Protein AF-A0A7X5IH33-F1 (afdb_monomer_lite)

Secondary structure (DSSP, 8-state):
-PPEEEEEETTTEEEEEEEEEEP--PPP--TTSPTT--EEEEEEEETT--S--TT-EEEETTEEEEEES--PBPPGGG--SSEEEEEEEE-----EEEEEEEEEEEE-TTS-EEEEEEEEEEEEEEEEEPPP------TT------EEEEE---HHHHHH--S-------

Sequence (170 aa):
MRGERVTVLPSGETVDDVLVQPGSGVQPTDPCCPPGSPIVARAHFPKTFGGELRGMRVEVRGRLLDVVGDPVRYQAPNTPTRWDVSADLADFRMAEPFALYREAAAVDALGDPVSVREEAASGECRVQPSGSSDSEGAADSARTTSVELWARWTPELGALCGGDTRGLAF

Foldseek 3Di:
DWADWKAKPPVRDIATRKHKDAFPQDDDPQPLADPPWGQGIKIFGFPPDDDWQQQMWMQDPNDTWHFGDGWDFADPVVDPDRTGTMTGTTDRPQAAKDWDWDWDWDADPVRHTDTDTDTQDIDTWDKDFDDQPPPPDDDPDPRDGDIDINDRDDVSVVVVCPDDPPDSPD

pLDDT: mean 81.2, std 14.5, range [35.56, 94.56]

Structure (mmCIF, N/CA/C/O backbone):
data_AF-A0A7X5IH33-F1
#
_entry.id   AF-A0A7X5IH33-F1
#
loop_
_atom_site.group_PDB
_atom_site.id
_atom_site.type_symbol
_atom_site.label_atom_id
_atom_site.label_alt_id
_atom_site.label_comp_id
_atom_site.label_asym_id
_atom_site.label_entity_id
_atom_site.label_seq_id
_atom_site.pdbx_PDB_ins_code
_atom_site.Cartn_x
_atom_site.Cartn_y
_atom_site.Cartn_z
_atom_site.occupancy
_atom_site.B_iso_or_equiv
_atom_site.auth_seq_id
_atom_site.auth_comp_id
_atom_site.auth_asym_id
_atom_site.auth_atom_id
_atom_site.pdbx_PDB_model_num
ATOM 1 N N . MET A 1 1 ? -18.612 -2.088 21.146 1.00 55.91 1 MET A N 1
ATOM 2 C CA . MET A 1 1 ? -18.116 -1.869 19.772 1.00 55.91 1 MET A CA 1
ATOM 3 C C . MET A 1 1 ? -17.368 -3.131 19.382 1.00 55.91 1 MET A C 1
ATOM 5 O O . MET A 1 1 ? -16.515 -3.537 20.160 1.00 55.91 1 MET A O 1
ATOM 9 N N . ARG A 1 2 ? -17.773 -3.815 18.307 1.00 71.12 2 ARG A N 1
ATOM 10 C CA . ARG A 1 2 ? -16.978 -4.905 17.715 1.00 71.12 2 ARG A CA 1
ATOM 11 C C . ARG A 1 2 ? -16.112 -4.268 16.634 1.00 71.12 2 ARG A C 1
ATOM 13 O O . ARG A 1 2 ? -16.658 -3.467 15.877 1.00 71.12 2 ARG A O 1
ATOM 20 N N . GLY A 1 3 ? -14.815 -4.557 16.604 1.00 78.19 3 GLY A N 1
ATOM 21 C CA . GLY A 1 3 ? -13.976 -4.149 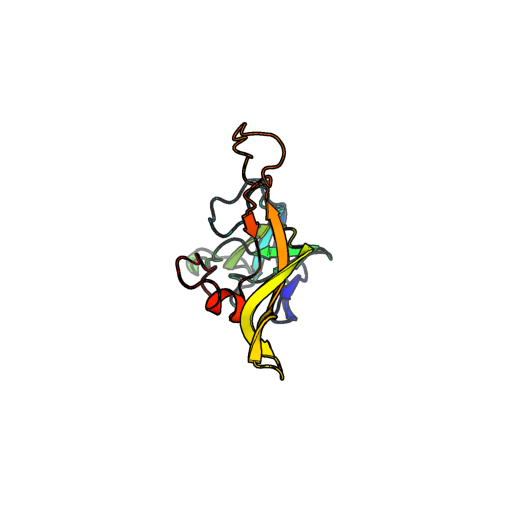15.486 1.00 78.19 3 GLY A CA 1
ATOM 22 C C . GLY A 1 3 ? -14.359 -4.878 14.197 1.00 78.19 3 GLY A C 1
ATOM 23 O O . GLY A 1 3 ? -15.113 -5.855 14.197 1.00 78.19 3 GLY A O 1
ATOM 24 N N . GLU A 1 4 ? -13.865 -4.349 13.091 1.00 89.44 4 GLU A N 1
ATOM 25 C CA . GLU A 1 4 ? -14.035 -4.877 11.747 1.00 89.44 4 GLU A CA 1
ATOM 26 C C . GLU A 1 4 ? -12.998 -5.961 11.456 1.00 89.44 4 GLU A C 1
ATOM 28 O O . GLU A 1 4 ? -11.947 -6.039 12.093 1.00 89.44 4 GLU A O 1
ATOM 33 N N . ARG A 1 5 ? -13.315 -6.805 10.477 1.00 91.38 5 ARG A N 1
ATOM 34 C CA . ARG A 1 5 ? -12.379 -7.770 9.913 1.00 91.38 5 ARG A CA 1
ATOM 35 C C . ARG A 1 5 ? -11.654 -7.116 8.747 1.00 91.38 5 ARG A C 1
ATOM 37 O O . ARG A 1 5 ? -12.316 -6.615 7.838 1.00 91.38 5 ARG A O 1
ATOM 44 N N . VAL A 1 6 ? -10.328 -7.150 8.769 1.00 92.69 6 VAL A N 1
ATOM 45 C CA . VAL A 1 6 ? -9.477 -6.615 7.699 1.00 92.69 6 VAL A CA 1
ATOM 46 C C . VAL A 1 6 ? -8.495 -7.676 7.228 1.00 92.69 6 VAL A C 1
ATOM 48 O O . VAL A 1 6 ? -8.090 -8.536 8.009 1.00 92.69 6 VAL A O 1
ATOM 51 N N . THR A 1 7 ? -8.092 -7.607 5.965 1.00 93.06 7 THR A N 1
ATOM 52 C CA . THR A 1 7 ? -7.070 -8.500 5.407 1.00 93.06 7 THR A CA 1
ATOM 53 C C . THR A 1 7 ? -5.811 -7.700 5.113 1.00 93.06 7 THR A C 1
ATOM 55 O O . THR A 1 7 ? -5.868 -6.674 4.438 1.00 93.06 7 THR A O 1
ATOM 58 N N . VAL A 1 8 ? -4.677 -8.153 5.643 1.00 91.31 8 VAL A N 1
ATOM 59 C CA . VAL A 1 8 ? -3.358 -7.553 5.433 1.00 91.31 8 VAL A CA 1
ATOM 60 C C . VAL A 1 8 ? -2.671 -8.270 4.275 1.00 91.31 8 VAL A C 1
ATOM 62 O O . VAL A 1 8 ? -2.668 -9.496 4.194 1.00 91.31 8 VAL A O 1
ATOM 65 N N . LEU A 1 9 ? -2.101 -7.507 3.350 1.00 88.88 9 LEU A N 1
ATOM 66 C CA . LEU A 1 9 ? -1.454 -7.992 2.137 1.00 88.88 9 LEU A CA 1
ATOM 67 C C . LEU A 1 9 ? -0.014 -7.462 2.049 1.00 88.88 9 LEU A C 1
ATOM 69 O O . LEU A 1 9 ? 0.219 -6.306 2.403 1.00 88.88 9 LEU A O 1
ATOM 73 N N . PRO A 1 10 ? 0.931 -8.266 1.521 1.00 82.62 10 PRO A N 1
ATOM 74 C CA . PRO A 1 10 ? 0.706 -9.528 0.812 1.00 82.62 10 PRO A CA 1
ATOM 75 C C . PRO A 1 10 ? 0.630 -10.775 1.709 1.00 82.62 10 PRO A C 1
ATOM 77 O O . PRO A 1 10 ? 0.445 -11.862 1.174 1.00 82.62 10 PRO A O 1
ATOM 80 N N . SER A 1 11 ? 0.746 -10.651 3.038 1.00 83.50 11 SER A N 1
ATOM 81 C CA . SER A 1 11 ? 0.721 -11.809 3.950 1.00 83.50 11 SER A CA 1
ATOM 82 C C . SER A 1 11 ? -0.565 -12.644 3.859 1.00 83.50 11 SER A C 1
ATOM 84 O O . SER A 1 11 ? -0.542 -13.836 4.156 1.00 83.50 11 SER A O 1
ATOM 86 N N . GLY A 1 12 ? -1.685 -12.034 3.453 1.00 87.19 12 GLY A N 1
ATOM 87 C CA . GLY A 1 12 ? -3.004 -12.667 3.415 1.00 87.19 12 GLY A CA 1
ATOM 88 C C . GLY A 1 12 ? -3.614 -12.862 4.806 1.00 87.19 12 GLY A C 1
ATOM 89 O O . GLY A 1 12 ? -4.654 -13.510 4.942 1.00 87.19 12 GLY A O 1
ATOM 90 N N . GLU A 1 13 ? -2.980 -12.317 5.849 1.00 89.62 13 GLU A N 1
ATOM 91 C CA . GLU A 1 13 ? -3.431 -12.465 7.227 1.00 89.62 13 GLU A CA 1
ATOM 92 C C . GLU A 1 13 ? -4.733 -11.692 7.434 1.00 89.62 13 GLU A C 1
ATOM 94 O O . GLU A 1 13 ? -4.820 -10.490 7.185 1.00 89.62 13 GLU A O 1
ATOM 99 N N . THR A 1 14 ? -5.763 -12.389 7.904 1.00 91.44 14 THR A N 1
ATOM 100 C CA . THR A 1 14 ? -7.028 -11.756 8.271 1.00 91.44 14 THR A CA 1
ATOM 101 C C . THR A 1 14 ? -7.016 -11.439 9.757 1.00 91.44 14 THR A C 1
ATOM 103 O O . THR A 1 14 ? -6.935 -12.345 10.586 1.00 91.44 14 THR A O 1
ATOM 106 N N . VAL A 1 15 ? -7.124 -10.156 10.088 1.00 91.25 15 VAL A N 1
ATOM 107 C CA . VAL A 1 15 ? -7.130 -9.654 11.460 1.00 91.25 15 VAL A CA 1
ATOM 108 C C . VAL A 1 15 ? -8.552 -9.252 11.834 1.00 91.25 15 VAL A C 1
ATOM 110 O O . VAL A 1 15 ? -9.171 -8.398 11.196 1.00 91.25 15 VAL A O 1
ATOM 113 N N . ASP A 1 16 ? -9.077 -9.894 12.873 1.00 91.31 16 ASP A N 1
ATOM 114 C CA . ASP A 1 16 ? -10.361 -9.552 13.479 1.00 91.31 16 ASP A CA 1
ATOM 115 C C . ASP A 1 16 ? -10.205 -8.437 14.527 1.00 91.31 16 ASP A C 1
ATOM 117 O O . ASP A 1 16 ? -9.122 -8.197 15.057 1.00 91.31 16 ASP A O 1
ATOM 121 N N . ASP A 1 17 ? -11.321 -7.787 14.868 1.00 90.81 17 ASP A N 1
ATOM 122 C CA . ASP A 1 17 ? -11.393 -6.736 15.890 1.00 90.81 17 ASP A CA 1
ATOM 123 C C . ASP A 1 17 ? -10.505 -5.514 15.585 1.00 90.81 17 ASP A C 1
ATOM 125 O O . ASP A 1 17 ? -9.914 -4.945 16.491 1.00 90.81 17 ASP A O 1
ATOM 129 N N . VAL A 1 18 ? -10.419 -5.064 14.329 1.00 91.69 18 VAL A N 1
ATOM 130 C CA . VAL A 1 18 ? -9.721 -3.818 13.958 1.00 91.69 18 VAL A CA 1
ATOM 131 C C . VAL A 1 18 ? -10.676 -2.631 14.028 1.00 91.69 18 VAL A C 1
ATOM 133 O O . VAL A 1 18 ? -11.737 -2.628 13.406 1.00 91.69 18 VAL A O 1
ATOM 136 N N . LEU A 1 19 ? -10.320 -1.587 14.775 1.00 91.56 19 LEU A N 1
ATOM 137 C CA . LEU A 1 19 ? -11.127 -0.368 14.818 1.00 91.56 19 LEU A CA 1
ATOM 138 C C . LEU A 1 19 ? -10.724 0.552 13.664 1.00 91.56 19 LEU A C 1
ATOM 140 O O . LEU A 1 19 ? -9.616 1.084 13.647 1.00 91.56 19 LEU A O 1
ATOM 144 N N . VAL A 1 20 ? -11.638 0.763 12.719 1.00 92.44 20 VAL A N 1
ATOM 145 C CA . VAL A 1 20 ? -11.418 1.652 11.575 1.00 92.44 20 VAL A CA 1
ATOM 146 C C . VAL A 1 20 ? -12.086 2.997 11.833 1.00 92.44 20 VAL A C 1
ATOM 148 O O . VAL A 1 20 ? -13.310 3.107 11.921 1.00 92.44 20 VAL A O 1
ATOM 151 N N . GLN A 1 21 ? -11.269 4.038 11.919 1.00 92.12 21 GLN A N 1
ATOM 152 C CA . GLN A 1 21 ? -11.712 5.421 11.972 1.00 92.12 21 GLN A CA 1
ATOM 153 C C . GLN A 1 21 ? -11.660 6.037 10.562 1.00 92.12 21 GLN A C 1
ATOM 155 O O . GLN A 1 21 ? -10.688 5.813 9.835 1.00 92.12 21 GLN A O 1
ATOM 160 N N . PRO A 1 22 ? -12.655 6.851 10.161 1.00 91.00 22 PRO A N 1
ATOM 161 C CA . PRO A 1 22 ? -12.524 7.703 8.983 1.00 91.00 22 PRO A CA 1
ATOM 162 C C . PRO A 1 22 ? -11.272 8.584 9.069 1.00 91.00 22 PRO A C 1
ATOM 164 O O . PRO A 1 22 ? -10.946 9.121 10.132 1.00 91.00 22 PRO A O 1
ATOM 167 N N . GLY A 1 23 ? -10.564 8.710 7.949 1.00 86.50 23 GLY A N 1
ATOM 168 C CA . GLY A 1 23 ? -9.343 9.500 7.862 1.00 86.50 23 GLY A CA 1
ATOM 169 C C . GLY A 1 23 ? -9.626 10.995 7.930 1.00 86.50 23 GLY A C 1
ATOM 170 O O . GLY A 1 23 ? -10.752 11.453 7.738 1.00 86.50 23 GLY A O 1
ATOM 171 N N . SER A 1 24 ? -8.579 11.767 8.197 1.00 86.19 24 SER A N 1
ATOM 172 C CA . SER A 1 24 ? -8.650 13.228 8.269 1.00 86.19 24 SER A CA 1
ATOM 173 C C . SER A 1 24 ? -8.758 13.902 6.897 1.00 86.19 24 SER A C 1
ATOM 175 O O . SER A 1 24 ? -9.030 15.098 6.837 1.00 86.19 24 SER A O 1
ATOM 177 N N . GLY A 1 25 ? -8.507 13.175 5.800 1.00 88.81 25 GLY A N 1
ATOM 178 C CA . GLY A 1 25 ? -8.392 13.744 4.455 1.00 88.81 25 GLY A CA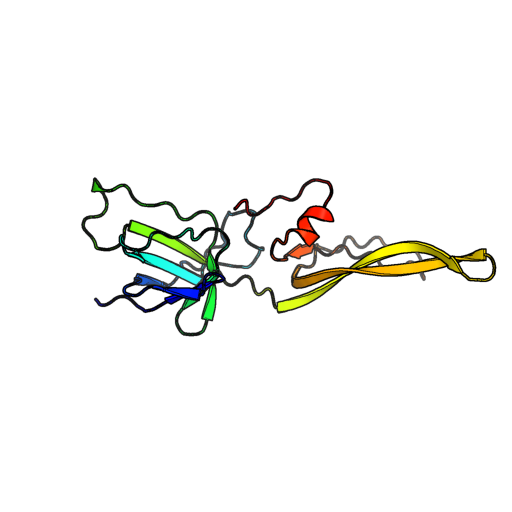 1
ATOM 179 C C . GLY A 1 25 ? -7.129 14.590 4.252 1.00 88.81 25 GLY A C 1
ATOM 180 O O . GLY A 1 25 ? -6.983 15.232 3.215 1.00 88.81 25 GLY A O 1
ATOM 181 N N . VAL A 1 26 ? -6.217 14.605 5.228 1.00 90.75 26 VAL A N 1
ATOM 182 C CA . VAL A 1 26 ? -4.971 15.380 5.186 1.00 90.75 26 VAL A CA 1
ATOM 183 C C . VAL A 1 26 ? -3.927 14.639 4.355 1.00 90.75 26 VAL A C 1
ATOM 185 O O . VAL A 1 26 ? -3.819 13.415 4.431 1.00 90.75 26 VAL A O 1
ATOM 188 N N . GLN A 1 27 ? -3.150 15.386 3.570 1.00 89.69 27 GLN A N 1
ATOM 189 C CA . GLN A 1 27 ? -2.005 14.853 2.835 1.00 89.69 27 GLN A CA 1
ATOM 190 C C . GLN A 1 27 ? -0.908 14.403 3.818 1.00 89.69 27 GLN A C 1
ATOM 192 O O . GLN A 1 27 ? -0.464 15.221 4.630 1.00 89.69 27 GLN A O 1
ATOM 197 N N . PRO A 1 28 ? -0.437 13.145 3.742 1.00 86.50 28 PRO A N 1
ATOM 198 C CA . PRO A 1 28 ? 0.725 12.705 4.499 1.00 86.50 28 PRO A CA 1
ATOM 199 C C . PRO A 1 28 ? 1.969 13.535 4.199 1.00 86.50 28 PRO A C 1
ATOM 201 O O . PRO A 1 28 ? 2.229 13.886 3.049 1.00 86.50 28 PRO A O 1
ATOM 204 N N . THR A 1 29 ? 2.772 13.774 5.233 1.00 85.62 29 THR A N 1
ATOM 205 C CA . THR A 1 29 ? 4.129 14.329 5.106 1.00 85.62 29 THR A CA 1
ATOM 206 C C . THR A 1 29 ? 5.176 13.255 4.813 1.00 85.62 29 THR A C 1
ATOM 208 O O . THR A 1 29 ? 6.358 13.568 4.707 1.00 85.62 29 THR A O 1
ATOM 211 N N . ASP A 1 30 ? 4.761 11.989 4.745 1.00 83.62 30 ASP A N 1
ATOM 212 C CA . ASP A 1 30 ? 5.651 10.872 4.466 1.00 83.62 30 ASP A CA 1
ATOM 213 C C . ASP A 1 30 ? 6.174 10.958 3.020 1.00 8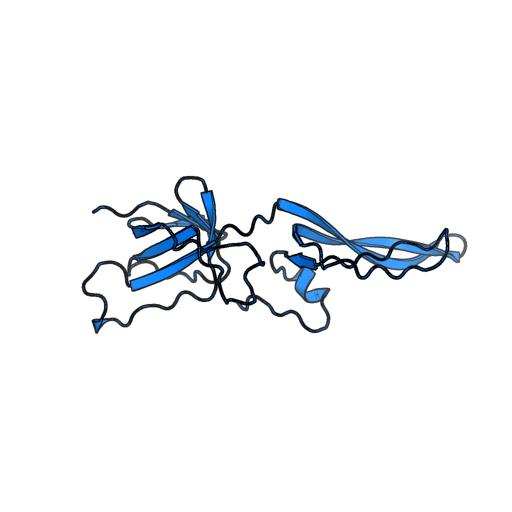3.62 30 ASP A C 1
ATOM 215 O O . ASP A 1 30 ? 5.360 10.982 2.092 1.00 83.62 30 ASP A O 1
ATOM 219 N N . PRO A 1 31 ? 7.502 10.991 2.799 1.00 81.56 31 PRO A N 1
ATOM 220 C CA . PRO A 1 31 ? 8.080 11.079 1.459 1.00 81.56 31 PRO A CA 1
ATOM 221 C C . PRO A 1 31 ? 7.836 9.828 0.609 1.00 81.56 31 PRO A C 1
ATOM 223 O O . PRO A 1 31 ? 8.036 9.872 -0.598 1.00 81.56 31 PRO A O 1
ATOM 226 N N . CYS A 1 32 ? 7.419 8.718 1.213 1.00 80.88 32 CYS A N 1
ATOM 227 C CA . CYS A 1 32 ? 7.046 7.495 0.519 1.00 80.88 32 CYS A CA 1
ATOM 228 C C . CYS A 1 32 ? 5.566 7.472 0.108 1.00 80.88 32 CYS A C 1
ATOM 230 O O . CYS A 1 32 ? 5.109 6.500 -0.494 1.00 80.88 32 CYS A O 1
ATOM 232 N N . CYS A 1 33 ? 4.803 8.513 0.447 1.00 86.19 33 CYS A N 1
ATOM 233 C CA . CYS A 1 33 ? 3.424 8.667 0.020 1.00 86.19 33 CYS A CA 1
ATOM 234 C C . CYS A 1 33 ? 3.363 9.495 -1.272 1.00 86.19 33 CYS A C 1
ATOM 236 O O . CYS A 1 33 ? 3.777 10.658 -1.258 1.00 86.19 33 CYS A O 1
ATOM 238 N N . PRO A 1 34 ? 2.757 8.975 -2.356 1.00 86.75 34 PRO A N 1
ATOM 239 C CA . PRO A 1 34 ? 2.555 9.751 -3.568 1.00 86.75 34 PRO A CA 1
ATOM 240 C C . PRO A 1 34 ? 1.742 11.026 -3.280 1.00 86.75 34 PRO A C 1
ATOM 242 O O . PRO A 1 34 ? 0.738 10.962 -2.549 1.00 86.75 34 PRO A O 1
ATOM 245 N N . PRO A 1 35 ? 2.106 12.177 -3.866 1.00 84.88 35 PRO A N 1
ATOM 246 C CA . PRO A 1 35 ? 1.351 13.416 -3.733 1.00 84.88 35 PRO A CA 1
ATOM 247 C C . PRO A 1 35 ? -0.100 13.259 -4.189 1.00 84.88 35 PRO A C 1
ATOM 249 O O . PRO A 1 35 ? -0.396 12.581 -5.174 1.00 84.88 35 PRO A O 1
ATOM 252 N N . GLY A 1 36 ? -1.023 13.918 -3.488 1.00 87.00 36 GLY A N 1
ATOM 253 C CA . GLY A 1 36 ? -2.453 13.803 -3.774 1.00 87.00 36 GLY A CA 1
ATOM 254 C C . GLY A 1 36 ? -3.028 12.447 -3.360 1.00 87.00 36 GLY A C 1
ATOM 255 O O . GLY A 1 36 ? -3.938 11.950 -4.023 1.00 87.00 36 GLY A O 1
ATOM 256 N N . SER A 1 37 ? -2.480 11.839 -2.305 1.00 90.69 37 SER A N 1
ATOM 257 C CA . SER A 1 37 ? -2.977 10.592 -1.702 1.00 90.69 37 SER A CA 1
ATOM 258 C C . SER A 1 37 ? -3.273 10.848 -0.223 1.00 90.69 37 SER A C 1
ATOM 260 O O . SER A 1 37 ? -2.461 10.521 0.642 1.00 90.69 37 SER A O 1
ATOM 262 N N . PRO A 1 38 ? -4.395 11.518 0.092 1.00 92.81 38 PRO A N 1
ATOM 263 C CA . PRO A 1 38 ? -4.724 11.880 1.463 1.00 92.81 38 PRO A CA 1
ATOM 264 C C . PRO A 1 38 ? -5.020 10.649 2.326 1.00 92.81 38 PRO A C 1
ATOM 266 O O . PRO A 1 38 ? -5.423 9.599 1.822 1.00 92.81 38 PRO A O 1
ATOM 269 N N . ILE A 1 39 ? -4.894 10.806 3.645 1.00 93.44 39 ILE A N 1
ATOM 270 C CA . ILE A 1 39 ? -5.282 9.776 4.615 1.00 93.44 39 ILE A CA 1
ATOM 271 C C . ILE A 1 39 ? -6.804 9.619 4.581 1.00 93.44 39 ILE A C 1
ATOM 273 O O . ILE A 1 39 ? -7.546 10.506 5.014 1.00 93.44 39 ILE A O 1
ATOM 277 N N . VAL A 1 40 ? -7.275 8.478 4.080 1.00 94.56 40 VAL A N 1
ATOM 278 C CA . VAL A 1 40 ? -8.705 8.164 3.931 1.00 94.56 40 VAL A CA 1
ATOM 279 C C . VAL A 1 40 ? -9.264 7.375 5.112 1.00 94.56 40 VAL A C 1
ATOM 281 O O . VAL A 1 40 ? -10.470 7.422 5.361 1.00 94.56 40 VAL A O 1
ATOM 284 N N . ALA A 1 41 ? -8.407 6.675 5.856 1.00 93.69 41 ALA A N 1
ATOM 285 C CA . ALA A 1 41 ? -8.776 5.937 7.058 1.00 93.69 41 ALA A CA 1
ATOM 286 C C . ALA A 1 41 ? -7.596 5.844 8.032 1.00 93.69 41 ALA A C 1
ATOM 288 O O . ALA A 1 41 ? -6.441 5.970 7.639 1.00 93.69 41 ALA A O 1
ATOM 289 N N . ARG A 1 42 ? -7.898 5.590 9.302 1.00 93.38 42 ARG A N 1
ATOM 290 C CA . ARG A 1 42 ? -6.925 5.182 10.316 1.00 93.38 42 ARG A CA 1
ATOM 291 C C . ARG A 1 42 ? -7.397 3.874 10.928 1.00 93.38 42 ARG A C 1
ATOM 293 O O . ARG A 1 42 ? -8.512 3.802 11.441 1.00 93.38 42 ARG A O 1
ATOM 300 N N . ALA A 1 43 ? -6.570 2.841 10.847 1.00 92.88 43 ALA A N 1
ATOM 301 C CA . ALA A 1 43 ? -6.860 1.535 11.419 1.00 92.88 43 ALA A CA 1
ATOM 302 C C . ALA A 1 43 ? -6.116 1.365 12.744 1.00 92.88 43 ALA A C 1
ATOM 304 O O . ALA A 1 43 ? -4.926 1.658 12.842 1.00 92.88 43 ALA A O 1
ATOM 305 N N . HIS A 1 44 ? -6.819 0.870 13.756 1.00 92.06 44 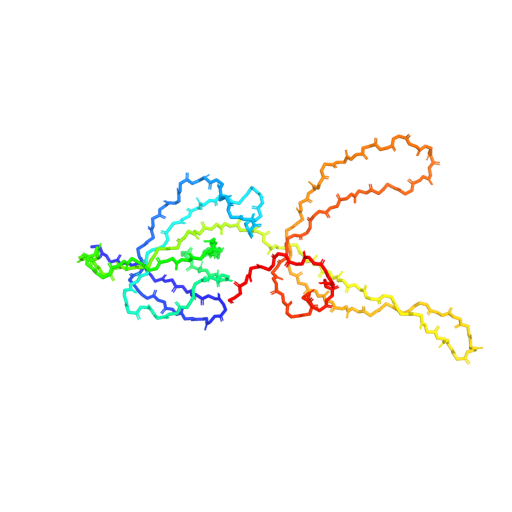HIS A N 1
ATOM 306 C CA . HIS A 1 44 ? -6.240 0.488 15.033 1.00 92.06 44 HIS A CA 1
ATOM 307 C C . HIS A 1 44 ? -6.285 -1.033 15.168 1.00 92.06 44 HIS A C 1
ATOM 309 O O . HIS A 1 44 ? -7.368 -1.617 15.246 1.00 92.06 44 HIS A O 1
ATOM 315 N N . PHE A 1 45 ? -5.115 -1.668 15.177 1.00 92.00 45 PHE A N 1
ATOM 316 C CA . PHE A 1 45 ? -4.976 -3.121 15.253 1.00 92.00 45 PHE A CA 1
ATOM 317 C C . PHE A 1 45 ? -4.932 -3.597 16.712 1.00 92.00 45 PHE A C 1
ATOM 319 O O . PHE A 1 45 ? -4.480 -2.857 17.598 1.00 92.00 45 PHE A O 1
ATOM 326 N N . PRO A 1 46 ? -5.468 -4.798 16.997 1.00 90.88 46 PRO A N 1
ATOM 327 C CA . PRO A 1 46 ? -5.500 -5.349 18.344 1.00 90.88 46 PRO A CA 1
ATOM 328 C C . PRO A 1 46 ? -4.095 -5.731 18.818 1.00 90.88 46 PRO A C 1
ATOM 330 O O . PRO A 1 46 ? -3.245 -6.120 18.023 1.00 90.88 46 PRO A O 1
ATOM 333 N N . LYS A 1 47 ? -3.892 -5.746 20.138 1.00 88.25 47 LYS A N 1
ATOM 334 C CA . LYS A 1 47 ? -2.628 -6.155 20.790 1.00 88.25 47 LYS A CA 1
ATOM 335 C C . LYS A 1 47 ? -2.125 -7.541 20.403 1.00 88.25 47 LYS A C 1
ATOM 337 O O . LYS A 1 47 ? -0.941 -7.832 20.523 1.00 88.25 47 LYS A O 1
ATOM 342 N N . THR A 1 48 ? -3.037 -8.416 19.990 1.00 85.88 48 THR A N 1
ATOM 343 C CA . THR A 1 48 ? -2.726 -9.776 19.544 1.00 85.88 48 THR A CA 1
ATOM 344 C C . THR A 1 48 ? -2.086 -9.812 18.163 1.00 85.88 48 THR A C 1
ATOM 346 O O . THR A 1 48 ? -1.482 -10.822 17.815 1.00 85.88 48 THR A O 1
ATOM 349 N N . PHE A 1 49 ? -2.218 -8.745 17.371 1.00 85.88 49 PHE A N 1
ATOM 350 C CA . PHE A 1 49 ? -1.581 -8.654 16.069 1.00 85.88 49 PHE A CA 1
ATOM 351 C C . PHE A 1 49 ? -0.078 -8.433 16.256 1.00 85.88 49 PHE A C 1
ATOM 353 O O . PHE A 1 49 ? 0.341 -7.460 16.885 1.00 85.88 49 PHE A O 1
ATOM 360 N N . GLY A 1 50 ? 0.729 -9.360 15.740 1.00 81.25 50 GLY A N 1
ATOM 361 C CA . GLY A 1 50 ? 2.189 -9.366 15.867 1.00 81.25 50 GLY A CA 1
ATOM 362 C C . GLY A 1 50 ? 2.943 -8.901 14.619 1.00 81.25 50 GLY A C 1
ATOM 363 O O . GLY A 1 50 ? 4.150 -8.704 14.706 1.00 81.25 50 GLY A O 1
ATOM 364 N N . GLY A 1 51 ? 2.256 -8.737 13.485 1.00 81.25 51 GLY A N 1
ATOM 365 C CA . GLY A 1 51 ? 2.886 -8.460 12.196 1.00 81.25 51 GLY A CA 1
ATOM 366 C C . GLY A 1 51 ? 3.404 -7.030 12.027 1.00 81.25 51 GLY A C 1
ATOM 367 O O . GLY A 1 51 ? 3.035 -6.112 12.765 1.00 81.25 51 GLY A O 1
ATOM 368 N N . GLU A 1 52 ? 4.247 -6.851 11.012 1.00 84.75 52 GLU A N 1
ATOM 369 C CA . GLU A 1 52 ? 4.675 -5.546 10.510 1.00 84.75 52 GLU A CA 1
ATOM 370 C C . GLU A 1 52 ? 3.627 -4.998 9.537 1.00 84.75 52 GLU A C 1
ATOM 372 O O . GLU A 1 52 ? 3.053 -5.735 8.736 1.00 84.75 52 GLU A O 1
ATOM 377 N N . LEU A 1 53 ? 3.354 -3.696 9.622 1.00 87.44 53 LEU A N 1
ATOM 378 C CA . LEU A 1 53 ? 2.381 -3.020 8.756 1.00 87.44 53 LEU A CA 1
ATOM 379 C C . LEU A 1 53 ? 3.049 -2.097 7.738 1.00 87.44 53 LEU A C 1
ATOM 381 O O . LEU A 1 53 ? 2.408 -1.693 6.770 1.00 87.44 53 LEU A O 1
ATOM 385 N N . ARG A 1 54 ? 4.322 -1.751 7.940 1.00 85.25 54 ARG A N 1
ATOM 386 C CA . ARG A 1 54 ? 5.054 -0.865 7.041 1.00 85.25 54 ARG A CA 1
ATOM 387 C C . ARG A 1 54 ? 5.129 -1.480 5.643 1.00 85.25 54 ARG A C 1
ATOM 389 O O . ARG A 1 54 ? 5.461 -2.649 5.483 1.00 85.25 54 ARG A O 1
ATOM 396 N N . GLY A 1 55 ? 4.765 -0.696 4.628 1.00 82.25 55 GLY A N 1
ATOM 397 C CA . GLY A 1 55 ? 4.741 -1.146 3.231 1.00 82.25 55 GLY A CA 1
ATOM 398 C C . GLY A 1 55 ? 3.621 -2.139 2.881 1.00 82.25 55 GLY A C 1
ATOM 399 O O . GLY A 1 55 ? 3.525 -2.553 1.723 1.00 82.25 55 GLY A O 1
ATOM 400 N N . MET A 1 56 ? 2.762 -2.499 3.839 1.00 88.31 56 MET A N 1
ATOM 401 C CA . MET A 1 56 ? 1.647 -3.421 3.625 1.00 88.31 56 MET A CA 1
ATOM 402 C C . MET A 1 56 ? 0.418 -2.710 3.057 1.00 88.31 56 MET A C 1
ATOM 404 O O . MET A 1 56 ? 0.269 -1.486 3.119 1.00 88.31 56 MET A O 1
ATOM 408 N N . ARG A 1 57 ? -0.504 -3.516 2.532 1.00 91.25 57 ARG A N 1
ATOM 409 C CA . ARG A 1 57 ? -1.850 -3.089 2.148 1.00 91.25 57 ARG A CA 1
ATOM 410 C C . ARG A 1 57 ? -2.874 -3.671 3.105 1.00 91.25 57 ARG A C 1
ATOM 412 O O . ARG A 1 57 ? -2.724 -4.799 3.563 1.00 91.25 57 ARG A O 1
ATOM 419 N N . VAL A 1 58 ? -3.930 -2.920 3.369 1.00 93.06 58 VAL A N 1
ATOM 420 C CA . VAL A 1 58 ? -5.043 -3.346 4.212 1.00 93.06 58 VAL A CA 1
ATOM 421 C C . VAL A 1 58 ? -6.323 -3.245 3.403 1.00 93.06 58 VAL A C 1
ATOM 423 O O . VAL A 1 58 ? -6.698 -2.168 2.939 1.00 93.06 58 VAL A O 1
ATOM 426 N N . GLU A 1 59 ? -7.002 -4.371 3.232 1.00 93.88 59 GLU A N 1
ATOM 427 C CA . GLU A 1 59 ? -8.333 -4.401 2.648 1.00 93.88 59 GLU A CA 1
ATOM 428 C C . GLU A 1 59 ? -9.374 -4.094 3.727 1.00 93.88 59 GLU A C 1
ATOM 430 O O . GLU A 1 59 ? -9.578 -4.860 4.673 1.00 93.88 59 GLU A O 1
ATOM 435 N N . VAL A 1 60 ? -10.041 -2.951 3.576 1.00 91.75 60 VAL A N 1
ATOM 436 C CA . VAL A 1 60 ? -11.083 -2.469 4.482 1.00 91.75 60 VAL A CA 1
ATOM 437 C C . VAL A 1 60 ? -12.371 -2.303 3.690 1.00 91.75 60 VAL A C 1
ATOM 439 O O . VAL A 1 60 ? -12.456 -1.457 2.800 1.00 91.75 60 VAL A O 1
ATOM 442 N N . ARG A 1 61 ? -13.400 -3.095 4.017 1.00 88.88 61 ARG A N 1
ATOM 443 C CA . ARG A 1 61 ? -14.728 -3.033 3.369 1.00 88.88 61 ARG A CA 1
ATOM 444 C C . ARG A 1 61 ? -14.655 -3.149 1.831 1.00 88.88 61 ARG A C 1
ATOM 446 O O . ARG A 1 61 ? -15.340 -2.412 1.124 1.00 88.88 61 ARG A O 1
ATOM 453 N N . GLY A 1 62 ? -13.796 -4.035 1.321 1.00 88.25 62 GLY A N 1
ATOM 454 C CA . GLY A 1 62 ? -13.584 -4.247 -0.118 1.00 88.25 62 GLY A CA 1
ATOM 455 C C . GLY A 1 62 ? -12.733 -3.176 -0.811 1.00 88.25 62 GLY A C 1
ATOM 456 O O . GLY A 1 62 ? -12.630 -3.173 -2.034 1.00 88.25 62 GLY A O 1
ATOM 457 N N . ARG A 1 63 ? -12.146 -2.234 -0.059 1.00 90.69 63 ARG A N 1
ATOM 458 C CA . ARG A 1 63 ? -11.209 -1.233 -0.582 1.00 90.69 63 ARG A CA 1
ATOM 459 C C . ARG A 1 63 ? -9.799 -1.579 -0.143 1.00 90.69 63 ARG A C 1
ATOM 461 O O . ARG A 1 63 ? -9.536 -1.668 1.054 1.00 90.69 63 ARG A O 1
ATOM 468 N N . LEU A 1 64 ? -8.902 -1.717 -1.109 1.00 92.12 64 LEU A N 1
ATOM 469 C CA . LEU A 1 64 ? -7.486 -1.934 -0.858 1.00 92.12 64 LEU A CA 1
ATOM 470 C C . LEU A 1 64 ? -6.807 -0.591 -0.580 1.00 92.12 64 LEU A C 1
ATOM 472 O O . LEU A 1 64 ? -6.820 0.289 -1.437 1.00 92.12 64 LEU A O 1
ATOM 476 N N . LEU A 1 65 ? -6.266 -0.427 0.624 1.00 93.62 65 LEU A N 1
ATOM 477 C CA . LEU A 1 65 ? -5.618 0.803 1.070 1.00 93.62 65 LEU A CA 1
ATOM 478 C C . LEU A 1 65 ? -4.171 0.545 1.474 1.00 93.62 65 LEU A C 1
ATOM 480 O O . LEU A 1 65 ? -3.817 -0.551 1.899 1.00 93.62 65 LEU A O 1
ATOM 484 N N . ASP A 1 66 ? -3.358 1.583 1.378 1.00 93.06 66 ASP A N 1
ATOM 485 C CA . ASP A 1 66 ? -1.936 1.566 1.667 1.00 93.06 66 ASP A CA 1
ATOM 486 C C . ASP A 1 66 ? -1.613 2.091 3.041 1.00 93.06 66 ASP A C 1
ATOM 488 O O . ASP A 1 66 ? -2.055 3.181 3.405 1.00 93.06 66 ASP A O 1
ATOM 492 N N . VAL A 1 67 ? -0.799 1.335 3.775 1.00 92.25 67 VAL A N 1
ATOM 493 C CA . VAL A 1 67 ? -0.233 1.813 5.029 1.00 92.25 67 VAL A CA 1
ATOM 494 C C . VAL A 1 67 ? 0.779 2.909 4.729 1.00 92.25 67 VAL A C 1
ATOM 496 O O . VAL A 1 67 ? 1.755 2.712 4.005 1.00 92.25 67 VAL A O 1
ATOM 499 N N . VAL A 1 68 ? 0.534 4.075 5.313 1.00 90.88 68 VAL A N 1
ATOM 500 C CA . VAL A 1 68 ? 1.402 5.240 5.224 1.00 90.88 68 VAL A CA 1
ATOM 501 C C . VAL A 1 68 ? 2.388 5.220 6.386 1.00 90.88 68 VAL A C 1
ATOM 503 O O . VAL A 1 68 ? 1.990 5.176 7.552 1.00 90.88 68 VAL A O 1
ATOM 506 N N . GLY A 1 69 ? 3.674 5.305 6.051 1.00 85.56 69 GLY A N 1
ATOM 507 C CA . GLY A 1 69 ? 4.770 5.374 7.010 1.00 85.56 69 GLY A CA 1
ATOM 508 C C . GLY A 1 69 ? 4.986 4.101 7.807 1.00 85.56 69 GLY A C 1
ATOM 509 O O . GLY A 1 69 ? 4.780 2.997 7.304 1.00 85.56 69 GLY A O 1
ATOM 510 N N . ASP A 1 70 ? 5.468 4.274 9.036 1.00 85.06 70 ASP A N 1
ATOM 511 C CA . ASP A 1 70 ? 5.830 3.187 9.941 1.00 85.06 70 ASP A CA 1
ATOM 512 C C . ASP A 1 70 ? 4.909 3.186 11.176 1.00 85.06 70 ASP A C 1
ATOM 514 O O . ASP A 1 70 ? 5.052 4.044 12.055 1.00 85.06 70 ASP A O 1
ATOM 518 N N . PRO A 1 71 ? 3.903 2.291 11.235 1.00 84.00 71 PRO A N 1
ATOM 519 C CA . PRO A 1 71 ? 2.976 2.220 12.360 1.00 84.00 71 PRO A CA 1
ATOM 520 C C . PRO A 1 71 ? 3.672 1.881 13.679 1.00 84.00 71 PRO A C 1
ATOM 522 O O . PRO A 1 71 ? 4.136 0.765 13.904 1.00 84.00 71 PRO A O 1
ATOM 525 N N . VAL A 1 72 ? 3.675 2.840 14.604 1.00 79.75 72 VAL A N 1
ATOM 526 C CA . VAL A 1 72 ? 4.296 2.673 15.922 1.00 79.75 72 VAL A CA 1
ATOM 527 C C . VAL A 1 72 ? 3.295 2.100 16.923 1.00 79.75 72 VAL A C 1
ATOM 529 O O . VAL A 1 72 ? 2.154 2.559 17.030 1.00 79.75 72 VAL A O 1
ATOM 532 N N . ARG A 1 73 ? 3.744 1.117 17.712 1.00 84.00 73 ARG A N 1
ATOM 533 C CA . ARG A 1 73 ? 2.980 0.603 18.853 1.00 84.00 73 ARG A CA 1
ATOM 534 C C . ARG A 1 73 ? 2.958 1.613 19.996 1.00 84.00 73 ARG A C 1
ATOM 536 O O . ARG A 1 73 ? 3.994 2.130 20.416 1.00 84.00 73 ARG A O 1
ATOM 543 N N . TYR A 1 74 ? 1.785 1.842 20.565 1.00 82.31 74 TYR A N 1
ATOM 544 C CA . TYR A 1 74 ? 1.634 2.586 21.803 1.00 82.31 74 TYR A CA 1
ATOM 545 C C . TYR A 1 74 ? 2.306 1.851 22.966 1.00 82.31 74 TYR A C 1
ATOM 547 O O . TYR A 1 74 ? 2.301 0.624 23.061 1.00 82.31 74 TYR A O 1
ATOM 555 N N . GLN A 1 75 ? 2.848 2.623 23.907 1.00 77.81 75 GLN A N 1
ATOM 556 C CA . GLN A 1 75 ? 3.421 2.067 25.128 1.00 77.81 75 GLN A CA 1
ATOM 557 C C . GLN A 1 75 ? 2.345 1.343 25.949 1.00 77.81 75 GLN A C 1
ATOM 559 O O . GLN A 1 75 ? 1.242 1.862 26.137 1.00 77.81 75 GLN A O 1
ATOM 564 N N . ALA A 1 76 ? 2.694 0.178 26.500 1.00 73.25 76 ALA A N 1
ATOM 565 C CA . ALA A 1 76 ? 1.810 -0.656 27.318 1.00 73.25 76 ALA A CA 1
ATOM 566 C C . ALA A 1 76 ? 0.966 0.113 28.367 1.00 73.25 76 ALA A C 1
ATOM 568 O O . ALA A 1 76 ? -0.249 -0.094 28.382 1.00 73.25 76 ALA A O 1
ATOM 569 N N . PRO A 1 77 ? 1.520 1.033 29.190 1.00 78.31 77 PRO A N 1
ATOM 570 C CA . PRO A 1 77 ? 0.725 1.779 30.176 1.00 78.31 77 PRO A CA 1
ATOM 571 C C . PRO A 1 77 ? -0.334 2.714 29.567 1.00 78.31 77 PRO A C 1
ATOM 573 O O . PRO A 1 77 ? -1.312 3.035 30.236 1.00 78.31 77 PRO A O 1
ATOM 576 N N . ASN A 1 78 ? -0.187 3.117 28.301 1.00 75.38 78 ASN A N 1
ATOM 577 C CA . ASN A 1 78 ? -1.084 4.060 27.624 1.00 75.38 78 ASN A CA 1
ATOM 578 C C . ASN A 1 78 ? -2.212 3.369 26.843 1.00 75.38 78 ASN A C 1
ATOM 580 O O . ASN A 1 78 ? -2.977 4.036 26.149 1.00 75.38 78 ASN A O 1
ATOM 584 N N . THR A 1 79 ? -2.338 2.042 26.946 1.00 76.19 79 THR A N 1
ATOM 585 C CA . THR A 1 79 ? -3.338 1.262 26.201 1.00 76.19 79 THR A CA 1
ATOM 586 C C . THR A 1 79 ? -4.279 0.515 27.150 1.00 76.19 79 THR A C 1
ATOM 588 O O . THR A 1 79 ? -4.234 -0.708 27.242 1.00 76.19 79 THR A O 1
ATOM 591 N N . PRO A 1 80 ? -5.187 1.193 27.874 1.00 72.38 80 PRO A N 1
ATOM 592 C CA . PRO A 1 80 ? -6.209 0.490 28.657 1.00 72.38 80 PRO A CA 1
ATOM 593 C C . PRO A 1 80 ? -7.217 -0.265 27.764 1.00 72.38 80 PRO A C 1
ATOM 595 O O . PRO A 1 80 ? -8.007 -1.070 28.253 1.00 72.38 80 PRO A O 1
ATOM 598 N N . THR A 1 81 ? -7.204 -0.014 26.451 1.00 79.62 81 THR A N 1
ATOM 599 C CA . THR A 1 81 ? -8.084 -0.627 25.450 1.00 79.62 81 THR A CA 1
ATOM 600 C C . THR A 1 81 ? -7.451 -1.870 24.798 1.00 79.62 81 THR A C 1
ATOM 602 O O . THR A 1 81 ? -6.340 -2.289 25.134 1.00 79.62 81 THR A O 1
ATOM 605 N N . ARG A 1 82 ? -8.192 -2.514 23.882 1.00 85.06 82 ARG A N 1
ATOM 606 C CA . ARG A 1 82 ? -7.777 -3.745 23.176 1.00 85.06 82 ARG A CA 1
ATOM 607 C C . ARG A 1 82 ? -6.761 -3.504 22.050 1.00 85.06 82 ARG A C 1
ATOM 609 O O . ARG A 1 82 ? -6.147 -4.461 21.589 1.00 85.06 82 ARG A O 1
ATOM 616 N N . TRP A 1 83 ? -6.581 -2.250 21.642 1.00 89.38 83 TRP A N 1
ATOM 617 C CA . TRP A 1 83 ? -5.750 -1.830 20.515 1.00 89.38 83 TRP A CA 1
ATOM 618 C C . TRP A 1 83 ? -4.492 -1.117 20.998 1.00 89.38 83 TRP A C 1
ATOM 620 O O . TRP A 1 83 ? -4.558 -0.316 21.932 1.00 89.38 83 TRP A O 1
ATOM 630 N N . ASP A 1 84 ? -3.362 -1.392 20.360 1.00 89.44 84 ASP A N 1
ATOM 631 C CA . ASP A 1 84 ? -2.069 -0.770 20.662 1.00 89.44 84 ASP A CA 1
ATOM 632 C C . ASP A 1 84 ? -1.302 -0.321 19.415 1.00 89.44 84 ASP A C 1
ATOM 634 O O . ASP A 1 84 ? -0.291 0.351 19.566 1.00 89.44 84 ASP A O 1
ATOM 638 N N . VAL A 1 85 ? -1.765 -0.623 18.201 1.00 90.06 85 VAL A N 1
ATOM 639 C CA . VAL A 1 85 ? -1.086 -0.215 16.962 1.00 90.06 85 VAL A CA 1
ATOM 640 C C . VAL A 1 85 ? -2.021 0.651 16.134 1.00 90.06 85 VAL A C 1
ATOM 642 O O . VAL A 1 85 ? -3.156 0.253 15.885 1.00 90.06 85 VAL A O 1
ATOM 645 N N . SER A 1 86 ? -1.562 1.824 15.695 1.00 90.88 86 SER A N 1
ATOM 646 C CA . SER A 1 86 ? -2.310 2.700 14.784 1.00 90.88 86 SER A CA 1
ATOM 647 C C . SER A 1 86 ? -1.586 2.855 13.453 1.00 90.88 86 SER A C 1
ATOM 649 O O . SER A 1 86 ? -0.419 3.238 13.445 1.00 90.88 86 SER A O 1
ATOM 651 N N . ALA A 1 87 ? -2.295 2.629 12.351 1.00 92.56 87 ALA A N 1
ATOM 652 C CA . ALA A 1 87 ? -1.795 2.798 10.993 1.00 92.56 87 ALA A CA 1
ATOM 653 C C . ALA A 1 87 ? -2.667 3.792 10.218 1.00 92.56 87 ALA A C 1
ATOM 655 O O . ALA A 1 87 ? -3.895 3.659 10.187 1.00 92.56 87 ALA A O 1
ATOM 656 N N . ASP A 1 88 ? -2.029 4.775 9.587 1.00 93.50 88 ASP A N 1
ATOM 657 C CA . ASP A 1 88 ? -2.685 5.664 8.630 1.00 93.50 88 ASP A CA 1
ATOM 658 C C . ASP A 1 88 ? -2.794 4.976 7.273 1.00 93.50 88 ASP A C 1
ATOM 660 O O . ASP A 1 88 ? -1.853 4.326 6.826 1.00 93.50 88 ASP A O 1
ATOM 664 N N . LEU A 1 89 ? -3.958 5.105 6.636 1.00 93.75 89 LEU A N 1
ATOM 665 C CA . LEU A 1 89 ? -4.281 4.444 5.380 1.00 93.75 89 LEU A CA 1
ATOM 666 C C . LEU A 1 89 ? -4.606 5.474 4.295 1.00 93.75 89 LEU A C 1
ATOM 668 O O . LEU A 1 89 ? -5.483 6.325 4.483 1.00 93.75 89 LEU A O 1
ATOM 672 N N . ALA A 1 90 ? -3.950 5.365 3.144 1.00 93.12 90 ALA A N 1
ATOM 673 C CA . ALA A 1 90 ? -4.188 6.189 1.960 1.00 93.12 90 ALA A CA 1
ATOM 674 C C . ALA A 1 90 ? -4.506 5.320 0.734 1.00 93.12 90 ALA A C 1
ATOM 676 O O . ALA A 1 90 ? -4.230 4.129 0.707 1.00 93.12 90 ALA A O 1
ATOM 677 N N . ASP A 1 91 ? -5.116 5.913 -0.288 1.00 92.19 91 ASP A N 1
ATOM 678 C CA . ASP A 1 91 ? -5.319 5.259 -1.585 1.00 92.19 91 ASP A CA 1
ATOM 679 C C . ASP A 1 91 ? -4.257 5.777 -2.562 1.00 92.19 91 ASP A C 1
ATOM 681 O O . ASP A 1 91 ? -4.378 6.890 -3.081 1.00 92.19 91 ASP A O 1
ATOM 685 N N . PHE A 1 92 ? -3.185 5.007 -2.776 1.00 89.81 92 PHE A N 1
ATOM 686 C CA . PHE A 1 92 ? -2.093 5.427 -3.660 1.00 89.81 92 PHE A CA 1
ATOM 687 C C . PHE A 1 92 ? -2.463 5.349 -5.139 1.00 89.81 92 PHE A C 1
ATOM 689 O O . PHE A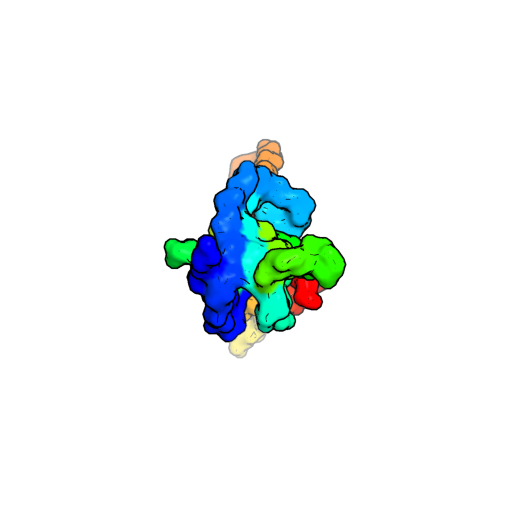 1 92 ? -1.803 6.009 -5.941 1.00 89.81 92 PHE A O 1
ATOM 696 N N . ARG A 1 93 ? -3.516 4.603 -5.503 1.00 86.00 93 ARG A N 1
ATOM 697 C CA . ARG A 1 93 ? -3.949 4.385 -6.893 1.00 86.00 93 ARG A CA 1
ATOM 698 C C . ARG A 1 93 ? -2.822 3.959 -7.838 1.00 86.00 93 ARG A C 1
ATOM 700 O O . ARG A 1 93 ? -2.626 4.558 -8.892 1.00 86.00 93 ARG A O 1
ATOM 707 N N . MET A 1 94 ? -2.081 2.926 -7.457 1.00 86.56 94 MET A N 1
ATOM 708 C CA . MET A 1 94 ? -1.122 2.269 -8.349 1.00 86.56 94 MET A CA 1
ATOM 709 C C . MET A 1 94 ? -1.888 1.307 -9.258 1.00 86.56 94 MET A C 1
ATOM 711 O O . MET A 1 94 ? -2.181 0.195 -8.841 1.00 86.56 94 MET A O 1
ATOM 715 N N . ALA A 1 95 ? -2.291 1.771 -10.439 1.00 85.50 95 ALA A N 1
ATOM 716 C CA . ALA A 1 95 ? -3.139 1.010 -11.363 1.00 85.50 95 ALA A CA 1
ATOM 717 C C . ALA A 1 95 ? -2.634 1.033 -12.813 1.00 85.50 95 ALA A C 1
ATOM 719 O O . ALA A 1 95 ? -3.091 0.238 -13.630 1.00 85.50 95 ALA A O 1
ATOM 720 N N . GLU A 1 96 ? -1.711 1.938 -13.146 1.00 89.00 96 GLU A N 1
ATOM 721 C CA . GLU A 1 96 ? -1.184 2.057 -14.503 1.00 89.00 96 GLU A CA 1
ATOM 722 C C . GLU A 1 96 ? -0.068 1.026 -14.705 1.00 89.00 96 GLU A C 1
ATOM 724 O O . GLU A 1 96 ? 0.890 1.017 -13.929 1.00 89.00 96 GLU A O 1
ATOM 729 N N . PRO A 1 97 ? -0.144 0.146 -15.713 1.00 93.00 97 PRO A N 1
ATOM 730 C CA . PRO A 1 97 ? 0.924 -0.805 -15.969 1.00 93.00 97 PRO A CA 1
ATOM 731 C C . PRO A 1 97 ? 2.160 -0.090 -16.528 1.00 93.00 97 PRO A C 1
ATOM 733 O O . PRO A 1 97 ? 2.056 0.794 -17.379 1.00 93.00 97 PRO A O 1
ATOM 736 N N . PHE A 1 98 ? 3.348 -0.517 -16.108 1.00 90.44 98 PHE A N 1
ATOM 737 C CA . PHE A 1 98 ? 4.614 -0.084 -16.697 1.00 90.44 98 PHE A CA 1
ATOM 738 C C . PHE A 1 98 ? 5.534 -1.277 -16.966 1.00 90.44 98 PHE A C 1
ATOM 740 O O . PHE A 1 98 ? 5.450 -2.308 -16.299 1.00 90.44 98 PHE A O 1
ATOM 747 N N . ALA A 1 99 ? 6.445 -1.101 -17.924 1.00 90.19 99 ALA A N 1
ATOM 748 C CA . ALA A 1 99 ? 7.549 -2.015 -18.186 1.00 90.19 99 ALA A CA 1
ATOM 749 C C . ALA A 1 99 ? 8.824 -1.214 -18.488 1.00 90.19 99 ALA A C 1
ATOM 751 O O . ALA A 1 99 ? 8.818 -0.281 -19.295 1.00 90.19 99 ALA A O 1
ATOM 752 N N . LEU A 1 100 ? 9.914 -1.577 -17.822 1.00 88.00 100 LEU A N 1
ATOM 753 C CA . LEU A 1 100 ? 11.258 -1.071 -18.048 1.00 88.00 100 LEU A CA 1
ATOM 754 C C . LEU A 1 100 ? 12.016 -2.070 -18.913 1.00 88.00 100 LEU A C 1
ATOM 756 O O . LEU A 1 100 ? 11.992 -3.271 -18.652 1.00 88.00 100 LEU A O 1
ATOM 760 N N . TYR A 1 101 ? 12.729 -1.565 -19.913 1.00 85.94 101 TYR A N 1
ATOM 761 C CA . TYR A 1 101 ? 13.540 -2.378 -20.811 1.00 85.94 101 TYR A CA 1
ATOM 762 C C . TYR A 1 101 ? 15.005 -1.992 -20.678 1.00 85.94 101 TYR A C 1
ATOM 764 O O . TYR A 1 101 ? 15.337 -0.809 -20.598 1.00 85.94 101 TYR A O 1
ATOM 772 N N . ARG A 1 102 ? 15.881 -2.992 -20.699 1.00 83.31 102 ARG A N 1
ATOM 773 C CA . ARG A 1 102 ? 17.312 -2.803 -20.888 1.00 83.31 102 ARG A CA 1
ATOM 774 C C . ARG A 1 102 ? 17.615 -2.942 -22.373 1.00 83.31 102 ARG A C 1
ATOM 776 O O . ARG A 1 102 ? 17.259 -3.945 -22.988 1.00 83.31 102 ARG A O 1
ATOM 783 N N . GLU A 1 103 ? 18.276 -1.940 -22.935 1.00 86.00 103 GLU A N 1
ATOM 784 C CA . GLU A 1 103 ? 18.891 -2.075 -24.251 1.00 86.00 103 GLU A CA 1
ATOM 785 C C . GLU A 1 103 ? 20.264 -2.720 -24.100 1.00 86.00 103 GLU A C 1
ATOM 787 O O . GLU A 1 103 ? 21.114 -2.249 -23.340 1.00 86.00 103 GLU A O 1
ATOM 792 N N . ALA A 1 104 ? 20.465 -3.816 -24.821 1.00 79.94 104 ALA A N 1
ATOM 793 C CA . ALA A 1 104 ? 21.740 -4.491 -24.937 1.00 79.94 104 ALA A CA 1
ATOM 794 C C . ALA A 1 104 ? 22.214 -4.413 -26.388 1.00 79.94 104 ALA A C 1
ATOM 796 O O . ALA A 1 104 ? 21.489 -4.777 -27.316 1.00 79.94 104 ALA A O 1
ATOM 797 N N . ALA A 1 105 ? 23.450 -3.958 -26.578 1.00 85.56 105 ALA A N 1
ATOM 798 C CA . ALA A 1 105 ? 24.121 -4.094 -27.859 1.00 85.56 105 ALA A CA 1
ATOM 799 C C . ALA A 1 105 ? 24.479 -5.570 -28.067 1.00 85.56 105 ALA A C 1
ATOM 801 O O . ALA A 1 105 ? 25.183 -6.170 -27.253 1.00 85.56 105 ALA A O 1
ATOM 802 N N . ALA A 1 106 ? 23.993 -6.144 -29.157 1.00 86.12 106 ALA A N 1
ATOM 803 C CA . ALA A 1 106 ? 24.326 -7.480 -29.613 1.00 86.12 106 ALA A CA 1
ATOM 804 C C . ALA A 1 106 ? 24.853 -7.414 -31.051 1.00 86.12 106 ALA A C 1
ATOM 806 O O . ALA A 1 106 ? 24.889 -6.352 -31.670 1.00 86.12 106 ALA A O 1
ATOM 807 N N . VAL A 1 107 ? 25.278 -8.559 -31.571 1.00 92.06 107 VAL A N 1
ATOM 808 C CA . VAL A 1 107 ? 25.639 -8.729 -32.979 1.00 92.06 107 VAL A CA 1
ATOM 809 C C . VAL A 1 107 ? 24.783 -9.838 -33.567 1.00 92.06 107 VAL A C 1
ATOM 811 O O . VAL A 1 107 ? 24.521 -10.837 -32.891 1.00 92.06 107 VAL A O 1
ATOM 814 N N . ASP A 1 108 ? 24.305 -9.653 -34.791 1.00 88.75 108 ASP A N 1
ATOM 815 C CA . ASP A 1 108 ? 23.540 -10.680 -35.491 1.00 88.75 108 ASP A CA 1
ATOM 816 C C . ASP A 1 108 ? 24.454 -11.751 -36.125 1.00 88.75 108 ASP A C 1
ATOM 818 O O . ASP A 1 108 ? 25.670 -11.779 -35.926 1.00 88.75 108 ASP A O 1
ATOM 822 N N . ALA A 1 109 ? 23.865 -12.673 -36.892 1.00 91.56 109 ALA A N 1
ATOM 823 C CA . ALA A 1 109 ? 24.604 -13.755 -37.545 1.00 91.56 109 ALA A CA 1
ATOM 824 C C . ALA A 1 109 ? 25.574 -13.280 -38.647 1.00 91.56 109 ALA A C 1
ATOM 826 O O . ALA A 1 109 ? 26.433 -14.055 -39.070 1.00 91.56 109 ALA A O 1
ATOM 827 N N . LEU A 1 110 ? 25.432 -12.038 -39.119 1.00 92.06 110 LEU A N 1
ATOM 828 C CA . LEU A 1 110 ? 26.306 -11.397 -40.102 1.00 92.06 110 LEU A CA 1
ATOM 829 C C . LEU A 1 110 ? 27.390 -10.537 -39.430 1.00 92.06 110 LEU A C 1
ATOM 831 O O . LEU A 1 110 ? 28.318 -10.090 -40.102 1.00 92.06 110 LEU A O 1
ATOM 835 N N . GLY A 1 111 ? 27.324 -10.379 -38.104 1.00 88.00 111 GLY A N 1
ATOM 836 C CA . GLY A 1 111 ? 28.232 -9.544 -37.325 1.00 88.00 111 GLY A CA 1
ATOM 837 C C . GLY A 1 111 ? 27.801 -8.079 -37.257 1.00 88.00 111 GLY A C 1
ATOM 838 O O . GLY A 1 111 ? 28.573 -7.253 -36.766 1.00 88.00 111 GLY A O 1
ATOM 839 N N . ASP A 1 112 ? 26.593 -7.752 -37.719 1.00 91.69 112 ASP A N 1
ATOM 840 C CA . ASP A 1 112 ? 26.067 -6.395 -37.682 1.00 91.69 112 ASP A CA 1
ATOM 841 C C . ASP A 1 112 ? 25.564 -6.061 -36.267 1.00 91.69 112 ASP A C 1
ATOM 843 O O . ASP A 1 112 ? 24.919 -6.897 -35.622 1.00 91.69 112 ASP A O 1
ATOM 847 N N . PRO A 1 113 ? 25.852 -4.855 -35.738 1.00 87.25 113 PRO A N 1
ATOM 848 C CA . PRO A 1 113 ? 25.392 -4.460 -34.417 1.00 87.25 113 PRO A CA 1
ATOM 849 C C . PRO A 1 113 ? 23.871 -4.288 -34.411 1.00 87.25 113 PRO A C 1
ATOM 851 O O . PRO A 1 113 ? 23.308 -3.532 -35.203 1.00 87.25 113 PRO A O 1
ATOM 854 N N . VAL A 1 114 ? 23.207 -4.942 -33.463 1.00 89.62 114 VAL A N 1
ATOM 855 C CA . VAL A 1 114 ? 21.760 -4.853 -33.249 1.00 89.62 114 VAL A CA 1
ATOM 856 C C . VAL A 1 114 ? 21.465 -4.461 -31.805 1.00 89.62 114 VAL A C 1
ATOM 858 O O . VAL A 1 114 ? 22.177 -4.854 -30.883 1.00 89.62 114 VAL A O 1
ATOM 861 N N . SER A 1 115 ? 20.405 -3.679 -31.595 1.00 85.00 115 SER A N 1
ATOM 862 C CA . SER A 1 115 ? 19.887 -3.405 -30.252 1.00 85.00 115 SER A CA 1
ATOM 863 C C . SER A 1 115 ? 18.836 -4.450 -29.908 1.00 85.00 115 SER A C 1
ATOM 865 O O . SER A 1 115 ? 17.852 -4.614 -30.634 1.00 85.00 115 SER A O 1
ATOM 867 N N . VAL A 1 116 ? 19.044 -5.161 -28.806 1.00 84.62 116 VAL A N 1
ATOM 868 C CA . VAL A 1 116 ? 18.060 -6.081 -28.242 1.00 84.62 116 VAL A CA 1
ATOM 869 C C . VAL A 1 116 ? 17.445 -5.420 -27.019 1.00 84.62 116 VAL A C 1
ATOM 871 O O . VAL A 1 116 ? 18.154 -4.945 -26.132 1.00 84.62 116 VAL A O 1
ATOM 874 N N . ARG A 1 117 ? 16.112 -5.391 -26.975 1.00 88.88 117 ARG A N 1
ATOM 875 C CA . ARG A 1 117 ? 15.349 -4.918 -25.819 1.00 88.88 117 ARG A CA 1
ATOM 876 C C . ARG A 1 117 ? 14.918 -6.110 -24.986 1.00 88.88 117 ARG A C 1
ATOM 878 O O . ARG A 1 117 ? 14.086 -6.899 -25.423 1.00 88.88 117 ARG A O 1
ATOM 885 N N . GLU A 1 118 ? 15.463 -6.205 -23.787 1.00 85.94 118 GLU A N 1
ATOM 886 C CA . GLU A 1 118 ? 15.067 -7.197 -22.793 1.00 85.94 118 GLU A CA 1
ATOM 887 C C . GLU A 1 118 ? 14.240 -6.506 -21.708 1.00 85.94 118 GLU A C 1
ATOM 889 O O . GLU A 1 118 ? 14.612 -5.431 -21.233 1.00 85.94 118 GLU A O 1
ATOM 894 N N . GLU A 1 119 ? 13.092 -7.074 -21.340 1.00 87.06 119 GLU A N 1
ATOM 895 C CA . GLU A 1 119 ? 12.304 -6.544 -20.225 1.00 87.06 119 GLU A CA 1
ATOM 896 C C . GLU A 1 119 ? 13.060 -6.772 -18.917 1.00 87.06 119 GLU A C 1
ATOM 898 O O . GLU A 1 119 ? 13.436 -7.892 -18.586 1.00 87.06 119 GLU A O 1
ATOM 903 N N . ALA A 1 120 ? 13.297 -5.689 -18.187 1.00 85.81 120 ALA A N 1
ATOM 904 C CA . ALA A 1 120 ? 14.089 -5.696 -16.970 1.00 85.81 120 ALA A CA 1
ATOM 905 C C . ALA A 1 120 ? 13.222 -5.678 -15.703 1.00 85.81 120 ALA A C 1
ATOM 907 O O . ALA A 1 120 ? 13.618 -6.238 -14.684 1.00 85.81 120 ALA A O 1
ATOM 908 N N . ALA A 1 121 ? 12.061 -5.021 -15.757 1.00 86.81 121 ALA A N 1
ATOM 909 C CA . ALA A 1 121 ? 11.064 -5.013 -14.690 1.00 86.81 121 ALA A CA 1
ATOM 910 C C . ALA A 1 121 ? 9.712 -4.552 -15.239 1.00 86.81 121 ALA A C 1
ATOM 912 O O . ALA A 1 121 ? 9.660 -3.753 -16.171 1.00 86.81 121 ALA A O 1
ATOM 913 N N . SER A 1 122 ? 8.624 -4.978 -14.613 1.00 89.12 122 SER A N 1
ATOM 914 C CA . SER A 1 122 ? 7.276 -4.482 -14.884 1.00 89.12 122 SER A CA 1
ATOM 915 C C . SER A 1 122 ? 6.433 -4.484 -13.614 1.00 89.12 122 SER A C 1
ATOM 917 O O . SER A 1 122 ? 6.807 -5.074 -12.599 1.00 89.12 122 SER A O 1
ATOM 919 N N . GLY A 1 123 ? 5.310 -3.773 -13.640 1.00 89.81 123 GLY A N 1
ATOM 920 C CA . GLY A 1 123 ? 4.414 -3.688 -12.494 1.00 89.81 123 GLY A CA 1
ATOM 921 C C . GLY A 1 123 ? 3.334 -2.632 -12.666 1.00 89.81 123 GLY A C 1
ATOM 922 O O . GLY A 1 123 ? 3.099 -2.137 -13.765 1.00 89.81 123 GLY A O 1
ATOM 923 N N . GLU A 1 124 ? 2.691 -2.279 -11.556 1.00 90.50 124 GLU A N 1
ATOM 924 C CA . GLU A 1 124 ? 1.713 -1.193 -11.490 1.00 90.50 124 GLU A CA 1
ATOM 925 C C . GLU A 1 124 ? 2.350 0.054 -10.872 1.00 90.50 124 GLU A C 1
ATOM 927 O O . GLU A 1 124 ? 3.094 -0.017 -9.885 1.00 90.50 124 GLU A O 1
ATOM 932 N N . CYS A 1 125 ? 2.039 1.212 -11.439 1.00 89.38 125 CYS A N 1
ATOM 933 C CA . CYS A 1 125 ? 2.484 2.504 -10.963 1.00 89.38 125 CYS A CA 1
ATOM 934 C C . CYS A 1 125 ? 1.342 3.521 -10.933 1.00 89.38 125 CYS A C 1
ATOM 936 O O . CYS A 1 125 ? 0.218 3.296 -11.391 1.00 89.38 125 CYS A O 1
ATOM 938 N N . ARG A 1 126 ? 1.650 4.673 -10.352 1.00 90.06 126 ARG A N 1
ATOM 939 C CA . ARG A 1 126 ? 0.912 5.911 -10.535 1.00 90.06 126 ARG A CA 1
ATOM 940 C C . ARG A 1 126 ? 1.802 6.879 -11.292 1.00 90.06 126 ARG A C 1
ATOM 942 O O . ARG A 1 126 ? 2.899 7.201 -10.836 1.00 90.06 126 ARG A O 1
ATOM 949 N N . VAL A 1 127 ? 1.303 7.359 -12.424 1.00 87.06 127 VAL A N 1
ATOM 950 C CA . VAL A 1 127 ? 1.968 8.404 -13.200 1.00 87.06 127 VAL A CA 1
ATOM 951 C C . VAL A 1 127 ? 1.618 9.753 -12.592 1.00 87.06 127 VAL A C 1
ATOM 953 O O . VAL A 1 127 ? 0.444 10.113 -12.474 1.00 87.06 127 VAL A O 1
ATOM 956 N N . GLN A 1 128 ? 2.640 10.509 -12.222 1.00 82.81 128 GLN A N 1
ATOM 957 C CA . GLN A 1 128 ? 2.504 11.895 -11.833 1.00 82.81 128 GLN A CA 1
ATOM 958 C C . GLN A 1 128 ? 3.177 12.781 -12.887 1.00 82.81 128 GLN A C 1
ATOM 960 O O . GLN A 1 128 ? 4.373 12.635 -13.155 1.00 82.81 128 GLN A O 1
ATOM 965 N N . PRO A 1 129 ? 2.439 13.714 -13.508 1.00 69.56 129 PRO A N 1
ATOM 966 C CA . PRO A 1 129 ? 3.065 14.690 -14.379 1.00 69.56 129 PRO A CA 1
ATOM 967 C C . PRO A 1 129 ? 3.941 15.610 -13.523 1.00 69.56 129 PRO A C 1
ATOM 969 O O . PRO A 1 129 ? 3.435 16.341 -12.670 1.00 69.56 129 PRO A O 1
ATOM 972 N N . SER A 1 130 ? 5.254 15.595 -13.746 1.00 63.94 130 SER A N 1
ATOM 973 C CA . SER A 1 130 ? 6.091 16.725 -13.341 1.00 63.94 130 SER A CA 1
ATOM 974 C C . SER A 1 130 ? 5.782 17.890 -14.280 1.00 63.94 130 SER A C 1
ATOM 976 O O . SER A 1 130 ? 5.616 17.677 -15.481 1.00 63.94 130 SER A O 1
ATOM 978 N N . GLY A 1 131 ? 5.634 19.102 -13.736 1.00 54.97 131 GLY A N 1
ATOM 979 C CA . GLY A 1 131 ? 5.302 20.287 -14.529 1.00 54.97 131 GLY A CA 1
ATOM 980 C C . GLY A 1 131 ? 6.182 20.384 -15.777 1.00 54.97 131 GLY A C 1
ATOM 981 O O . GLY A 1 131 ? 7.395 20.189 -15.701 1.00 54.97 131 GLY A O 1
ATOM 982 N N . SER A 1 132 ? 5.568 20.631 -16.932 1.00 49.91 132 SER A N 1
ATOM 983 C CA . SER A 1 132 ? 6.293 20.822 -18.182 1.00 49.91 132 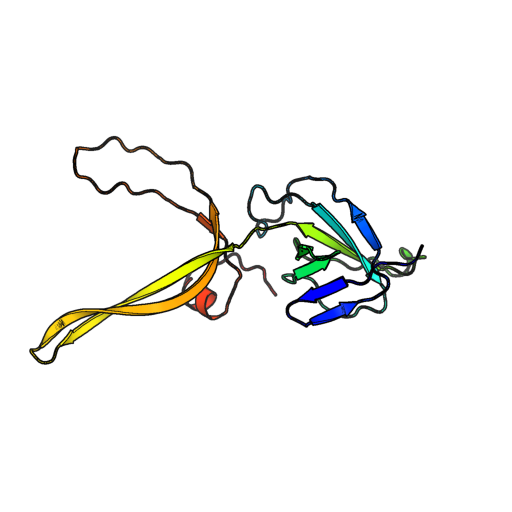SER A CA 1
ATOM 984 C C . SER A 1 132 ? 7.107 22.109 -18.094 1.00 49.91 132 SER A C 1
ATOM 986 O O . SER A 1 132 ? 6.547 23.199 -17.997 1.00 49.91 132 SER A O 1
ATOM 988 N N . SER A 1 133 ? 8.429 22.001 -18.155 1.00 46.09 133 SER A N 1
ATOM 989 C CA . SER A 1 133 ? 9.238 23.127 -18.608 1.00 46.09 133 SER A CA 1
ATOM 990 C C . SER A 1 133 ? 9.092 23.178 -20.124 1.00 46.09 133 SER A C 1
ATOM 992 O O . SER A 1 133 ? 9.707 22.378 -20.827 1.00 46.09 133 SER A O 1
ATOM 994 N N . ASP A 1 134 ? 8.230 24.061 -20.627 1.00 46.09 134 ASP A N 1
ATOM 995 C CA . ASP A 1 134 ? 8.167 24.353 -22.057 1.00 46.09 134 ASP A CA 1
ATOM 996 C C . ASP A 1 134 ? 9.467 25.063 -22.457 1.00 46.09 134 ASP A C 1
ATOM 998 O O . ASP A 1 134 ? 9.639 26.264 -22.253 1.00 46.09 134 ASP A O 1
ATOM 1002 N N . SER A 1 135 ? 10.420 24.317 -23.008 1.00 50.78 135 SER A N 1
ATOM 1003 C CA . SER A 1 135 ? 11.506 24.899 -23.790 1.00 50.78 135 SER A CA 1
ATOM 1004 C C . SER A 1 135 ? 10.985 25.126 -25.211 1.00 50.78 135 SER A C 1
ATOM 1006 O O . SER A 1 135 ? 10.928 24.198 -26.017 1.00 50.78 135 SER A O 1
ATOM 1008 N N . GLU A 1 136 ? 10.581 26.360 -25.527 1.00 45.59 136 GLU A N 1
ATOM 1009 C CA . GLU A 1 136 ? 10.298 26.777 -26.905 1.00 45.59 136 GLU A CA 1
ATOM 1010 C C . GLU A 1 136 ? 11.581 26.674 -27.743 1.00 45.59 136 GLU A C 1
ATOM 1012 O O . GLU A 1 136 ? 12.464 27.529 -27.690 1.00 45.59 136 GLU A O 1
ATOM 1017 N N . GLY A 1 137 ? 11.694 25.594 -28.515 1.00 42.47 137 GLY A N 1
ATOM 1018 C CA . GLY A 1 137 ? 12.802 25.351 -29.428 1.00 42.47 137 GLY A CA 1
ATOM 1019 C C . GLY A 1 137 ? 12.340 24.561 -30.645 1.00 42.47 137 GLY A C 1
ATOM 1020 O O . GLY A 1 137 ? 11.995 23.396 -30.513 1.00 42.47 137 GLY A O 1
ATOM 1021 N N . ALA A 1 138 ? 12.328 25.254 -31.789 1.00 43.22 138 ALA A N 1
ATOM 1022 C CA . ALA A 1 138 ? 12.297 24.803 -33.185 1.00 43.22 138 ALA A CA 1
ATOM 1023 C C . ALA A 1 138 ? 11.489 23.534 -33.550 1.00 43.22 138 ALA A C 1
ATOM 1025 O O . ALA A 1 138 ? 11.725 22.429 -33.063 1.00 43.22 138 ALA A O 1
ATOM 1026 N N . ALA A 1 139 ? 10.579 23.722 -34.512 1.00 51.75 139 ALA A N 1
ATOM 1027 C CA . ALA A 1 139 ? 9.789 22.685 -35.167 1.00 51.75 139 ALA A CA 1
ATOM 1028 C C . ALA A 1 139 ? 10.626 21.434 -35.496 1.00 51.75 139 ALA A C 1
ATOM 1030 O O . ALA A 1 139 ? 11.680 21.544 -36.117 1.00 51.75 139 ALA A O 1
ATOM 1031 N N . ASP A 1 140 ? 10.100 20.277 -35.087 1.00 53.28 140 ASP A N 1
ATOM 1032 C CA . ASP A 1 140 ? 10.683 18.930 -35.208 1.00 53.28 140 ASP A CA 1
ATOM 1033 C C . ASP A 1 140 ? 11.720 18.520 -34.141 1.00 53.28 140 ASP A C 1
ATOM 1035 O O . ASP A 1 140 ? 12.631 17.734 -34.383 1.00 53.28 140 ASP A O 1
ATOM 1039 N N . SER A 1 141 ? 11.556 19.024 -32.915 1.00 52.12 141 SER A N 1
ATOM 1040 C CA . SER A 1 141 ? 12.307 18.566 -31.738 1.00 52.12 141 SER A CA 1
ATOM 1041 C C . SER A 1 141 ? 11.410 17.689 -30.857 1.00 52.12 141 SER A C 1
ATOM 1043 O O . SER A 1 141 ? 10.310 18.105 -30.483 1.00 52.12 141 SER A O 1
ATOM 1045 N N . ALA A 1 142 ? 11.854 16.472 -30.525 1.00 61.00 142 ALA A N 1
ATOM 1046 C CA . ALA A 1 142 ? 11.149 15.582 -29.604 1.00 61.00 142 ALA A CA 1
ATOM 1047 C C . ALA A 1 142 ? 10.787 16.336 -28.312 1.00 61.00 142 ALA A C 1
ATOM 1049 O O . ALA A 1 142 ? 11.657 16.896 -27.643 1.00 61.00 142 ALA A O 1
ATOM 1050 N N . ARG A 1 143 ? 9.494 16.380 -27.968 1.00 62.56 143 ARG A N 1
ATOM 1051 C CA . ARG A 1 143 ? 9.038 16.985 -26.713 1.00 62.56 143 ARG A CA 1
ATOM 1052 C C . ARG A 1 143 ? 9.499 16.101 -25.561 1.00 62.56 143 ARG A C 1
ATOM 1054 O O . ARG A 1 143 ? 8.898 15.065 -25.293 1.00 62.56 143 ARG A O 1
ATOM 1061 N N . THR A 1 144 ? 10.557 16.514 -24.879 1.00 69.56 144 THR A N 1
ATOM 1062 C CA . THR A 1 144 ? 10.970 15.878 -23.630 1.00 69.56 144 THR A CA 1
ATOM 1063 C C . THR A 1 144 ? 10.028 16.336 -22.525 1.00 69.56 144 THR A C 1
ATOM 1065 O O . THR A 1 144 ? 10.123 17.460 -22.039 1.00 69.56 144 THR A O 1
ATOM 1068 N N . THR A 1 145 ? 9.099 15.470 -22.129 1.00 68.69 145 THR A N 1
ATOM 1069 C CA . THR A 1 145 ? 8.284 15.671 -20.928 1.00 68.69 145 THR A CA 1
ATOM 1070 C C . THR A 1 145 ? 8.854 14.803 -19.819 1.00 68.69 145 THR A C 1
ATOM 1072 O O . THR A 1 145 ? 8.934 13.585 -19.958 1.00 68.69 145 THR A O 1
ATOM 1075 N N . SER A 1 146 ? 9.270 15.432 -18.722 1.00 77.00 146 SER A N 1
ATOM 1076 C CA . SER A 1 146 ? 9.607 14.695 -17.508 1.00 77.00 146 SER A CA 1
ATOM 1077 C C . SER A 1 146 ? 8.320 14.126 -16.911 1.00 77.00 146 SER A C 1
ATOM 1079 O O . SER A 1 146 ? 7.313 14.836 -16.822 1.00 77.00 146 SER A O 1
ATOM 1081 N N . VAL A 1 147 ? 8.355 12.869 -16.480 1.00 79.56 147 VAL A N 1
ATOM 1082 C CA . VAL A 1 147 ? 7.266 12.215 -15.745 1.00 79.56 147 VAL A CA 1
ATOM 1083 C C . VAL A 1 147 ? 7.837 11.541 -14.508 1.00 79.56 147 VAL A C 1
ATOM 1085 O O . VAL A 1 147 ? 8.926 10.969 -14.555 1.00 79.56 147 VAL A O 1
ATOM 1088 N N . GLU A 1 148 ? 7.103 11.604 -13.404 1.00 84.06 148 GLU A N 1
ATOM 1089 C CA . GLU A 1 148 ? 7.443 10.900 -12.174 1.00 84.06 148 GLU A CA 1
ATOM 1090 C C . GLU A 1 148 ? 6.559 9.656 -12.056 1.00 84.06 148 GLU A C 1
ATOM 1092 O O . GLU A 1 148 ? 5.335 9.726 -12.193 1.00 84.06 148 GLU A O 1
ATOM 1097 N N . LEU A 1 149 ? 7.182 8.499 -11.836 1.00 85.94 149 LEU A N 1
ATOM 1098 C CA . LEU A 1 149 ? 6.490 7.221 -11.700 1.00 85.94 149 LEU A CA 1
ATOM 1099 C C . LEU A 1 149 ? 6.616 6.727 -10.264 1.00 85.94 149 LEU A C 1
ATOM 1101 O O . LEU A 1 149 ? 7.714 6.460 -9.782 1.00 85.94 149 LEU A O 1
ATOM 1105 N N . TRP A 1 150 ? 5.476 6.554 -9.605 1.00 87.44 150 TRP A N 1
ATOM 1106 C CA . TRP A 1 150 ? 5.399 5.954 -8.279 1.00 87.44 150 TRP A CA 1
ATOM 1107 C C . TRP A 1 150 ? 5.028 4.486 -8.416 1.00 87.44 150 TRP A C 1
ATOM 1109 O O . TRP A 1 150 ? 3.887 4.171 -8.743 1.00 87.44 150 TRP A O 1
ATOM 1119 N N . ALA A 1 151 ? 5.971 3.587 -8.161 1.00 86.88 151 ALA A N 1
ATOM 1120 C CA . ALA A 1 151 ? 5.754 2.143 -8.206 1.00 86.88 151 ALA A CA 1
ATOM 1121 C C . ALA A 1 151 ? 6.027 1.507 -6.840 1.00 86.88 151 ALA A C 1
ATOM 1123 O O . ALA A 1 151 ? 6.706 2.083 -5.986 1.00 86.88 151 ALA A O 1
ATOM 1124 N N . ARG A 1 152 ? 5.507 0.294 -6.630 1.00 84.44 152 ARG A N 1
ATOM 1125 C CA . ARG A 1 152 ? 5.921 -0.525 -5.485 1.00 84.44 152 ARG A CA 1
ATOM 1126 C C . ARG A 1 152 ? 7.381 -0.886 -5.626 1.00 84.44 152 ARG A C 1
ATOM 1128 O O . ARG A 1 152 ? 7.816 -1.259 -6.708 1.00 84.44 152 ARG A O 1
ATOM 1135 N N . TRP A 1 153 ? 8.109 -0.846 -4.518 1.00 80.50 153 TRP A N 1
ATOM 1136 C CA . TRP A 1 153 ? 9.451 -1.395 -4.507 1.00 80.50 153 TRP A CA 1
ATOM 1137 C C . TRP A 1 153 ? 9.406 -2.905 -4.775 1.00 80.50 153 TRP A C 1
ATOM 1139 O O . TRP A 1 153 ? 8.621 -3.625 -4.154 1.00 80.50 153 TRP A O 1
ATOM 1149 N N . THR A 1 154 ? 10.276 -3.366 -5.671 1.00 79.94 154 THR A N 1
ATOM 1150 C CA . THR A 1 154 ? 10.618 -4.779 -5.846 1.00 79.94 154 THR A CA 1
ATOM 1151 C C . THR A 1 154 ? 12.141 -4.921 -5.899 1.00 79.94 154 THR A C 1
ATOM 1153 O O . THR A 1 154 ? 12.829 -3.945 -6.228 1.00 79.94 154 THR A O 1
ATOM 1156 N N . PRO A 1 155 ? 12.701 -6.105 -5.601 1.00 79.75 155 PRO A N 1
ATOM 1157 C CA . PRO A 1 155 ? 14.136 -6.345 -5.737 1.00 79.75 155 PRO A CA 1
ATOM 1158 C C . PRO A 1 155 ? 14.671 -6.047 -7.146 1.00 79.75 155 PRO A C 1
ATOM 1160 O O . PRO A 1 155 ? 15.770 -5.512 -7.279 1.00 79.75 155 PRO A O 1
ATOM 1163 N N . GLU A 1 156 ? 13.890 -6.331 -8.191 1.00 82.50 156 GLU A N 1
ATOM 1164 C CA . GLU A 1 156 ? 14.242 -6.073 -9.593 1.00 82.50 156 GLU A CA 1
ATOM 1165 C C . GLU A 1 156 ? 14.354 -4.569 -9.862 1.00 82.50 156 GLU A C 1
ATOM 1167 O O . GLU A 1 156 ? 15.359 -4.109 -10.403 1.00 82.50 156 GLU A O 1
ATOM 1172 N N . LEU A 1 157 ? 13.368 -3.780 -9.416 1.00 81.56 157 LEU A N 1
ATOM 1173 C CA . LEU A 1 157 ? 13.430 -2.317 -9.497 1.00 81.56 157 LEU A CA 1
ATOM 1174 C C . LEU A 1 157 ? 14.588 -1.755 -8.671 1.00 81.56 157 LEU A C 1
ATOM 1176 O O . LEU A 1 157 ? 15.292 -0.857 -9.130 1.00 81.56 157 LEU A O 1
ATOM 1180 N N . GLY A 1 158 ? 14.821 -2.304 -7.478 1.00 76.94 158 GLY A N 1
ATOM 1181 C CA . GLY A 1 158 ? 15.960 -1.942 -6.640 1.00 76.94 158 GLY A CA 1
ATOM 1182 C C . GLY A 1 158 ? 17.300 -2.184 -7.338 1.00 76.94 158 GLY A C 1
ATOM 1183 O O . GLY A 1 158 ? 18.182 -1.334 -7.271 1.00 76.94 158 GLY A O 1
ATOM 1184 N N . ALA A 1 159 ? 17.439 -3.299 -8.058 1.00 78.75 159 ALA A N 1
ATOM 1185 C CA . ALA A 1 159 ? 18.641 -3.617 -8.826 1.00 78.75 159 ALA A CA 1
ATOM 1186 C C . ALA A 1 159 ? 18.840 -2.705 -10.051 1.00 78.75 159 ALA A C 1
ATOM 1188 O O . ALA A 1 159 ? 19.976 -2.508 -10.488 1.00 78.75 159 ALA A O 1
ATOM 1189 N N . LEU A 1 160 ? 17.760 -2.150 -10.614 1.00 76.94 160 LEU A N 1
ATOM 1190 C CA . LEU A 1 160 ? 17.818 -1.215 -11.744 1.00 76.94 160 LEU A CA 1
ATOM 1191 C C . LEU A 1 160 ? 18.167 0.213 -11.317 1.00 76.94 160 LEU A C 1
ATOM 1193 O O . LEU A 1 160 ? 18.886 0.915 -12.029 1.00 76.94 160 LEU A O 1
ATOM 1197 N N . CYS A 1 161 ? 17.691 0.642 -10.153 1.00 67.94 161 CYS A N 1
ATOM 1198 C CA . CYS A 1 161 ? 17.926 1.977 -9.623 1.00 67.94 161 CYS A CA 1
ATOM 1199 C C . CYS A 1 161 ? 19.283 2.048 -8.896 1.00 67.94 161 CYS A C 1
ATOM 1201 O O . CYS A 1 161 ? 19.352 2.085 -7.672 1.00 67.94 161 CYS A O 1
ATOM 1203 N N . GLY A 1 162 ? 20.384 2.079 -9.651 1.00 56.25 162 GLY A N 1
ATOM 1204 C CA . GLY A 1 162 ? 21.765 2.078 -9.137 1.00 56.25 162 GLY A CA 1
ATOM 1205 C C . GLY A 1 162 ? 22.228 3.305 -8.323 1.00 56.25 162 GLY A C 1
ATOM 1206 O O . GLY A 1 162 ? 23.426 3.450 -8.094 1.00 56.25 162 GLY A O 1
ATOM 1207 N N . GLY A 1 163 ? 21.337 4.196 -7.880 1.00 46.88 163 GLY A N 1
ATOM 1208 C CA . GLY A 1 163 ? 21.689 5.362 -7.068 1.00 46.88 163 GLY A CA 1
ATOM 1209 C C . GLY A 1 163 ? 20.463 6.194 -6.696 1.00 46.88 163 GLY A C 1
ATOM 1210 O O . GLY A 1 163 ? 19.772 6.697 -7.571 1.00 46.88 163 GLY A O 1
ATOM 1211 N N . ASP A 1 164 ? 20.219 6.345 -5.396 1.00 43.53 164 ASP A N 1
ATOM 1212 C CA . ASP A 1 164 ? 19.174 7.188 -4.790 1.00 43.53 164 ASP A CA 1
ATOM 1213 C C . ASP A 1 164 ? 17.721 6.667 -4.868 1.00 43.53 164 ASP A C 1
ATOM 1215 O O . ASP A 1 164 ? 16.758 7.404 -5.078 1.00 43.53 164 ASP A O 1
ATOM 1219 N N . THR A 1 165 ? 17.522 5.371 -4.607 1.00 46.69 165 THR A N 1
ATOM 1220 C CA . THR A 1 165 ? 16.211 4.878 -4.163 1.00 46.69 165 THR A CA 1
ATOM 1221 C C . THR A 1 165 ? 15.946 5.339 -2.731 1.00 46.69 165 THR A C 1
ATOM 1223 O O . THR A 1 165 ? 16.525 4.797 -1.785 1.00 46.69 165 THR A O 1
ATOM 1226 N N . ARG A 1 166 ? 15.010 6.273 -2.531 1.00 44.84 166 ARG A N 1
ATOM 1227 C CA . ARG A 1 166 ? 14.344 6.436 -1.228 1.00 44.84 166 ARG A CA 1
ATOM 1228 C C . ARG A 1 166 ? 13.369 5.280 -1.057 1.00 44.84 166 ARG A C 1
ATOM 1230 O O . ARG A 1 166 ? 12.179 5.408 -1.318 1.00 44.84 166 ARG A O 1
ATOM 1237 N N . GLY A 1 167 ? 13.907 4.111 -0.724 1.00 39.78 167 GLY A N 1
ATOM 1238 C CA . GLY A 1 167 ? 13.087 2.946 -0.441 1.00 39.78 167 GLY A CA 1
ATOM 1239 C C . GLY A 1 167 ? 12.117 3.265 0.693 1.00 39.78 167 GLY A C 1
ATOM 1240 O O . GLY A 1 167 ? 12.508 3.850 1.706 1.00 39.78 167 GLY A O 1
ATOM 1241 N N . LEU A 1 168 ? 10.871 2.813 0.549 1.00 37.91 168 LEU A N 1
ATOM 1242 C CA . LEU A 1 168 ? 10.121 2.320 1.698 1.00 37.91 168 LEU A CA 1
ATOM 1243 C C . LEU A 1 168 ? 11.005 1.230 2.304 1.00 37.91 168 LEU A C 1
ATOM 1245 O O . LEU A 1 168 ? 10.993 0.102 1.824 1.00 37.91 168 LEU A O 1
ATOM 1249 N N . ALA A 1 169 ? 11.893 1.596 3.230 1.00 35.56 169 ALA A N 1
ATOM 1250 C CA . ALA A 1 169 ? 12.705 0.597 3.904 1.00 35.56 169 ALA A CA 1
ATOM 1251 C C . ALA A 1 169 ? 11.733 -0.405 4.548 1.00 35.56 169 ALA A C 1
ATOM 1253 O O . ALA A 1 169 ? 10.709 -0.001 5.096 1.00 35.56 169 ALA A O 1
ATOM 1254 N N . PHE A 1 170 ? 12.003 -1.690 4.376 1.00 38.72 170 PHE A N 1
ATOM 1255 C CA . PHE A 1 170 ? 11.277 -2.754 5.056 1.00 38.72 170 PHE A CA 1
ATOM 1256 C C . PHE A 1 170 ? 11.894 -2.896 6.442 1.00 38.72 170 PHE A C 1
ATOM 1258 O O . PHE A 1 170 ? 13.148 -2.936 6.506 1.00 38.72 170 PHE A O 1
#

Radius of gyration: 21.54 Å; chains: 1; bounding box: 46×40×70 Å